Protein AF-A0A535TSU5-F1 (afdb_monomer_lite)

Foldseek 3Di:
DDPDPDPPAAAAEAEAQFQLRLPPPDPSVVVLVVVQVVVVVCVVVVHHYHYYFDDDPVQHPPDNRRHHDPSDDDD

Radius of gyration: 14.25 Å; chains: 1; bounding box: 35×27×36 Å

Sequence (75 aa):
MSTLKDRPNTALLVIDVQKGVVEGNHQRDAVVANVGSLVEKARRERVPVVWVQHSDKGLARGSDAWRIVPELTPG

pLDDT: mean 95.21, std 5.98, range [62.25, 98.5]

Secondary structure (DSSP, 8-state):
--SSS------EEEE--BHHHHTT-TTHHHHHHHHHHHHHHHHHTT--EEEE---SSSS-TTSTTTSBPTTS---

Structure (mmCIF, N/CA/C/O backbone):
data_AF-A0A535TSU5-F1
#
_entry.id   AF-A0A535TSU5-F1
#
loop_
_atom_site.group_PDB
_atom_site.id
_atom_site.type_symbol
_atom_site.label_atom_id
_atom_site.label_alt_id
_atom_site.label_comp_id
_atom_site.label_asym_id
_atom_site.label_entity_id
_atom_site.label_seq_id
_atom_site.pdbx_PDB_ins_code
_atom_site.Cartn_x
_atom_site.Cartn_y
_atom_site.Cartn_z
_atom_site.occupancy
_atom_site.B_iso_or_equiv
_atom_site.auth_seq_id
_atom_site.auth_comp_id
_atom_site.auth_asym_id
_atom_site.auth_atom_id
_atom_site.pdbx_PDB_model_num
ATOM 1 N N . MET A 1 1 ? -10.273 15.831 10.735 1.00 62.25 1 MET A N 1
ATOM 2 C CA . MET A 1 1 ? -11.349 14.891 11.130 1.00 62.25 1 MET A CA 1
ATOM 3 C C . MET A 1 1 ? -12.648 15.359 10.494 1.00 62.25 1 MET A C 1
ATOM 5 O O . MET A 1 1 ? -12.814 16.563 10.350 1.00 62.25 1 MET A O 1
ATOM 9 N N . SER A 1 2 ? -13.504 14.435 10.052 1.00 71.06 2 SER A N 1
ATOM 10 C CA . SER A 1 2 ? -14.770 14.746 9.360 1.00 71.06 2 SER A CA 1
ATOM 11 C C . SER A 1 2 ? -15.662 15.707 10.164 1.00 71.06 2 SER A C 1
ATOM 13 O O . SER A 1 2 ? -15.710 15.6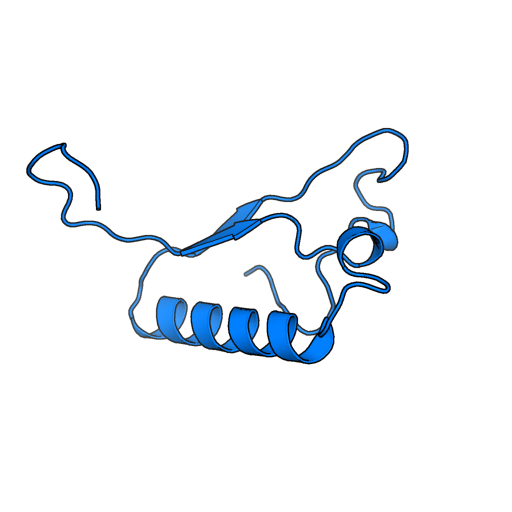11 11.387 1.00 71.06 2 SER A O 1
ATOM 15 N N . THR A 1 3 ? -16.392 16.598 9.482 1.00 86.00 3 THR A N 1
ATOM 16 C CA . THR A 1 3 ? -17.428 17.472 10.077 1.00 86.00 3 THR A CA 1
ATOM 17 C C . THR A 1 3 ? -18.784 16.774 10.232 1.00 86.00 3 THR A C 1
ATOM 19 O O . THR A 1 3 ? -19.694 17.310 10.865 1.00 86.00 3 THR A O 1
ATOM 22 N N . LEU A 1 4 ? -18.933 15.577 9.660 1.00 87.12 4 LEU A N 1
ATOM 23 C CA . LEU A 1 4 ? -20.134 14.756 9.779 1.00 87.12 4 LEU A CA 1
ATOM 24 C C . LEU A 1 4 ? -20.155 14.056 11.142 1.00 87.12 4 LEU A C 1
ATOM 26 O O . LEU A 1 4 ? -19.175 13.416 11.526 1.00 87.12 4 LEU A O 1
ATOM 30 N N . LYS A 1 5 ? -21.287 14.152 11.845 1.00 90.31 5 LYS A N 1
ATOM 31 C CA . LYS A 1 5 ? -21.518 13.488 13.136 1.00 90.31 5 LYS A CA 1
ATOM 32 C C . LYS A 1 5 ? -21.679 11.970 12.959 1.00 90.31 5 LYS A C 1
ATOM 34 O O . LYS A 1 5 ? -21.970 11.502 11.859 1.00 90.31 5 LYS A O 1
ATOM 39 N N . ASP A 1 6 ? -21.459 11.223 14.041 1.00 88.75 6 ASP A N 1
ATOM 40 C CA . ASP A 1 6 ? -21.725 9.778 14.144 1.00 88.75 6 ASP A CA 1
ATOM 41 C C . ASP A 1 6 ? -21.006 8.905 13.098 1.00 88.75 6 ASP A C 1
ATOM 43 O O . ASP A 1 6 ? -21.571 7.990 12.499 1.00 88.75 6 ASP A O 1
ATOM 47 N N . ARG A 1 7 ? -19.709 9.167 12.893 1.00 87.06 7 ARG A N 1
ATOM 48 C CA . ARG A 1 7 ? -18.799 8.338 12.082 1.00 87.06 7 ARG A CA 1
ATOM 49 C C . ARG A 1 7 ? -17.800 7.602 12.993 1.00 87.06 7 ARG A C 1
ATOM 51 O O . ARG A 1 7 ? -16.637 7.993 13.033 1.00 87.06 7 ARG A O 1
ATOM 58 N N . PRO A 1 8 ? -18.226 6.565 13.744 1.00 89.50 8 PRO A N 1
ATOM 59 C CA . PRO A 1 8 ? -17.362 5.886 14.717 1.00 89.50 8 PRO A CA 1
ATOM 60 C C . PRO A 1 8 ? -16.323 4.965 14.062 1.00 89.50 8 PRO A C 1
ATOM 62 O O . PRO A 1 8 ? -15.358 4.556 14.702 1.00 89.50 8 PRO A O 1
ATOM 65 N N . ASN A 1 9 ? -16.525 4.619 12.790 1.00 91.38 9 ASN A N 1
ATOM 66 C CA . ASN A 1 9 ? -15.706 3.640 12.092 1.00 91.38 9 ASN A CA 1
ATOM 67 C C . ASN A 1 9 ? -14.447 4.284 11.513 1.00 91.38 9 ASN A C 1
ATOM 69 O O . ASN A 1 9 ? -14.503 5.346 10.893 1.00 91.38 9 ASN A O 1
ATOM 73 N N . THR A 1 10 ? -13.329 3.580 11.656 1.00 93.94 10 THR A N 1
ATOM 74 C CA . THR A 1 10 ? -12.045 3.922 11.038 1.00 93.94 10 THR A CA 1
ATOM 75 C C . THR A 1 10 ? -11.670 2.841 10.032 1.00 93.94 10 THR A C 1
ATOM 77 O O . THR A 1 10 ? -12.027 1.680 10.214 1.00 93.94 10 THR A O 1
ATOM 80 N N . ALA A 1 11 ? -10.943 3.217 8.985 1.00 96.38 11 ALA A N 1
ATOM 81 C CA . ALA A 1 11 ? -10.266 2.304 8.073 1.00 96.38 11 ALA A CA 1
ATOM 82 C C . ALA A 1 11 ? -8.889 2.882 7.717 1.00 96.38 11 ALA A C 1
ATOM 84 O O . ALA A 1 11 ? -8.716 4.103 7.704 1.00 96.38 11 ALA A O 1
ATOM 85 N N . LEU A 1 12 ? -7.926 2.015 7.412 1.00 97.94 12 LEU A N 1
ATOM 86 C CA . LEU A 1 12 ? -6.656 2.402 6.808 1.00 97.94 12 LEU A CA 1
ATOM 87 C C . LEU A 1 12 ? -6.784 2.292 5.287 1.00 97.94 12 LEU A C 1
ATOM 89 O O . LEU A 1 12 ? -7.079 1.219 4.767 1.00 97.94 12 LEU A O 1
ATOM 93 N N . LEU A 1 13 ? -6.544 3.390 4.577 1.00 98.12 13 LEU A N 1
ATOM 94 C CA . LEU A 1 13 ? -6.500 3.420 3.118 1.00 98.12 13 LEU A CA 1
ATOM 95 C C . LEU A 1 13 ? -5.041 3.531 2.668 1.00 98.12 13 LEU A C 1
ATOM 97 O O . LEU A 1 13 ? -4.381 4.522 2.974 1.00 98.12 13 LEU A O 1
ATOM 101 N N . VAL A 1 14 ? -4.545 2.520 1.958 1.00 98.25 14 VAL A N 1
ATOM 102 C CA . VAL A 1 14 ? -3.192 2.491 1.390 1.00 98.25 14 VAL A CA 1
ATOM 103 C C . VAL A 1 14 ? -3.297 2.705 -0.116 1.00 98.25 14 VAL A C 1
ATOM 105 O O . VAL A 1 14 ? -4.001 1.959 -0.793 1.00 98.25 14 VAL A O 1
ATOM 108 N N . ILE A 1 15 ? -2.622 3.732 -0.632 1.00 98.25 15 ILE A N 1
ATOM 109 C CA . ILE A 1 15 ? -2.775 4.199 -2.016 1.00 98.25 15 ILE A CA 1
ATOM 110 C C . ILE A 1 15 ? -1.428 4.117 -2.733 1.00 98.25 15 ILE A C 1
ATOM 112 O O . ILE A 1 15 ? -0.433 4.632 -2.230 1.00 98.25 15 ILE A O 1
ATOM 116 N N . ASP A 1 16 ? -1.423 3.469 -3.897 1.00 97.69 16 ASP A N 1
ATOM 117 C CA . ASP A 1 16 ? -0.366 3.493 -4.915 1.00 97.69 16 ASP A CA 1
ATOM 118 C C . ASP A 1 16 ? 1.045 3.136 -4.418 1.00 97.69 16 ASP A C 1
ATOM 120 O O . ASP A 1 16 ? 2.055 3.593 -4.949 1.00 97.69 16 ASP A O 1
ATOM 124 N N . VAL A 1 17 ? 1.147 2.233 -3.438 1.00 97.50 17 VAL A N 1
ATOM 125 C CA . VAL A 1 17 ? 2.435 1.687 -2.965 1.00 97.50 17 VAL A CA 1
ATOM 126 C C . VAL A 1 17 ? 2.909 0.550 -3.885 1.00 97.50 17 VAL A C 1
ATOM 128 O O . VAL A 1 17 ? 3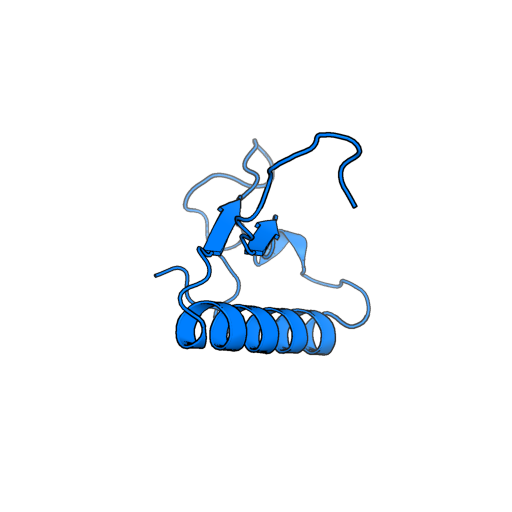.149 -0.584 -3.465 1.00 97.50 17 VAL A O 1
ATOM 131 N N . GLN A 1 18 ? 2.972 0.850 -5.182 1.00 98.06 18 GLN A N 1
ATOM 132 C CA . GLN A 1 18 ? 3.348 -0.063 -6.263 1.00 98.06 18 GLN A CA 1
ATOM 133 C C . GLN A 1 18 ? 4.823 0.125 -6.627 1.00 98.06 18 GLN A C 1
ATOM 135 O O . GLN A 1 18 ? 5.347 1.232 -6.509 1.00 98.06 18 GLN A O 1
ATOM 140 N N . LYS A 1 19 ? 5.492 -0.933 -7.103 1.00 97.62 19 LYS A N 1
ATOM 141 C CA . LYS A 1 19 ? 6.932 -0.914 -7.423 1.00 97.62 19 LYS A CA 1
ATOM 142 C C . LYS A 1 19 ? 7.330 0.280 -8.293 1.00 97.62 19 LYS A C 1
ATOM 144 O O . LYS A 1 19 ? 8.180 1.058 -7.881 1.00 97.62 19 LYS A O 1
ATOM 149 N N . GLY A 1 20 ? 6.666 0.455 -9.435 1.00 96.69 20 GLY A N 1
ATOM 150 C CA . GLY A 1 20 ? 6.967 1.527 -10.388 1.00 96.69 20 GLY A CA 1
ATOM 151 C C . GLY A 1 20 ? 6.513 2.921 -9.949 1.00 96.69 20 GLY A C 1
ATOM 152 O O . GLY A 1 20 ? 6.863 3.895 -10.601 1.00 96.69 20 GLY A O 1
ATOM 153 N N . VAL A 1 21 ? 5.733 3.031 -8.867 1.00 96.94 21 VAL A N 1
ATOM 154 C CA . VAL A 1 21 ? 5.292 4.325 -8.315 1.00 96.94 21 VAL A CA 1
ATOM 155 C C . VAL A 1 21 ? 6.254 4.821 -7.241 1.00 96.94 21 VAL A C 1
ATOM 157 O O . VAL A 1 21 ? 6.481 6.023 -7.120 1.00 96.94 21 VAL A O 1
ATOM 160 N N . VAL A 1 22 ? 6.812 3.909 -6.439 1.00 96.81 22 VAL A N 1
ATOM 161 C CA . VAL A 1 22 ? 7.689 4.282 -5.320 1.00 96.81 22 VAL A CA 1
ATOM 162 C C . VAL A 1 22 ? 9.180 4.190 -5.633 1.00 96.81 22 VAL A C 1
ATOM 164 O O . VAL A 1 22 ? 10.005 4.561 -4.797 1.00 96.81 22 VAL A O 1
ATOM 167 N N . GLU A 1 23 ? 9.541 3.683 -6.808 1.00 95.38 23 GLU A N 1
ATOM 168 C CA . GLU A 1 23 ? 10.925 3.611 -7.266 1.00 95.38 23 GLU A CA 1
ATOM 169 C C . GLU A 1 23 ? 11.570 5.006 -7.304 1.00 95.38 23 GLU A C 1
ATOM 171 O O . GLU A 1 23 ? 11.015 5.954 -7.849 1.00 95.38 23 GLU A O 1
ATOM 176 N N . GLY A 1 24 ? 12.742 5.147 -6.676 1.00 95.50 24 GLY A N 1
ATOM 177 C CA . GLY A 1 24 ? 13.475 6.417 -6.620 1.00 95.50 24 GLY A CA 1
ATOM 178 C C . GLY A 1 24 ? 12.868 7.499 -5.715 1.00 95.50 24 GLY A C 1
ATOM 179 O O . GLY A 1 24 ? 13.471 8.563 -5.572 1.00 95.50 24 GLY A O 1
ATOM 180 N N . ASN A 1 25 ? 11.723 7.249 -5.066 1.00 97.62 25 ASN A N 1
ATOM 181 C CA . ASN A 1 25 ? 11.107 8.232 -4.177 1.00 97.62 25 ASN A CA 1
ATOM 182 C C . ASN A 1 25 ? 11.977 8.520 -2.948 1.00 97.62 25 ASN A C 1
ATOM 184 O O . ASN A 1 25 ? 12.666 7.651 -2.403 1.00 97.62 25 ASN A O 1
ATOM 188 N N . HIS A 1 26 ? 11.888 9.759 -2.464 1.00 97.88 26 HIS A N 1
ATOM 189 C CA . HIS A 1 26 ? 12.560 10.175 -1.240 1.00 97.88 26 HIS A CA 1
ATOM 190 C C . HIS A 1 26 ? 12.160 9.275 -0.065 1.00 97.88 26 HIS A C 1
ATOM 192 O O . HIS A 1 26 ? 10.975 9.094 0.209 1.00 97.88 26 HIS A O 1
ATOM 198 N N . GLN A 1 27 ? 13.160 8.722 0.629 1.00 97.81 27 GLN A N 1
ATOM 199 C CA . GLN A 1 27 ? 12.967 7.853 1.795 1.00 97.81 27 GLN A CA 1
ATOM 200 C C . GLN A 1 27 ? 12.035 6.653 1.549 1.00 97.81 27 GLN A C 1
ATOM 202 O O . GLN A 1 27 ? 11.397 6.186 2.494 1.00 97.81 27 GLN A O 1
ATOM 207 N N . ARG A 1 28 ? 11.981 6.131 0.312 1.00 97.12 28 ARG A N 1
ATOM 208 C CA . ARG A 1 28 ? 11.152 4.975 -0.077 1.00 97.12 28 ARG A CA 1
ATOM 209 C C . ARG A 1 28 ? 11.083 3.908 1.016 1.00 97.12 28 ARG A C 1
ATOM 211 O O . ARG A 1 28 ? 9.993 3.596 1.484 1.00 97.12 28 ARG A O 1
ATOM 218 N N . ASP A 1 29 ? 12.228 3.377 1.438 1.00 97.88 29 ASP A N 1
ATOM 219 C CA . ASP A 1 29 ? 12.270 2.231 2.349 1.00 97.88 29 ASP A CA 1
ATOM 220 C C . ASP A 1 29 ? 11.676 2.563 3.726 1.00 97.88 29 ASP A C 1
ATOM 222 O O . ASP A 1 29 ? 10.906 1.779 4.278 1.00 97.88 29 ASP A O 1
ATOM 226 N N . ALA A 1 30 ? 11.955 3.759 4.257 1.00 98.38 30 ALA A N 1
ATOM 227 C CA . ALA A 1 30 ? 11.397 4.205 5.532 1.00 98.38 30 ALA A CA 1
ATOM 228 C C . ALA A 1 30 ? 9.879 4.425 5.442 1.00 98.38 30 ALA A C 1
ATOM 230 O O . ALA A 1 30 ? 9.137 4.042 6.347 1.00 98.38 30 ALA A O 1
ATOM 231 N N . VAL A 1 31 ? 9.398 5.004 4.339 1.00 98.12 31 VAL A N 1
ATOM 232 C CA . VAL A 1 31 ? 7.962 5.198 4.100 1.00 98.12 31 VAL A CA 1
ATOM 233 C C . VAL A 1 31 ? 7.251 3.851 3.972 1.00 98.12 31 VAL A C 1
ATOM 235 O O . VAL A 1 31 ? 6.239 3.636 4.637 1.00 98.12 31 VAL A O 1
ATOM 238 N N . VAL A 1 32 ? 7.793 2.918 3.186 1.00 98.19 32 VAL A N 1
ATOM 239 C CA . VAL A 1 32 ? 7.230 1.568 3.016 1.00 98.19 32 VAL A CA 1
ATOM 240 C C . VAL A 1 32 ? 7.205 0.809 4.349 1.00 98.19 32 VAL A C 1
ATOM 242 O O . VAL A 1 32 ? 6.182 0.212 4.686 1.00 98.19 32 VAL A O 1
ATOM 245 N N . ALA A 1 33 ? 8.263 0.897 5.161 1.00 98.44 33 ALA A N 1
ATOM 246 C CA . ALA A 1 33 ? 8.301 0.288 6.493 1.00 98.44 33 ALA A CA 1
ATOM 247 C C . ALA A 1 33 ? 7.246 0.879 7.450 1.00 98.44 33 ALA A C 1
ATOM 249 O O . ALA A 1 33 ? 6.591 0.150 8.205 1.00 98.44 33 ALA A O 1
ATOM 250 N N . ASN A 1 34 ? 7.026 2.195 7.390 1.00 98.44 34 ASN A N 1
ATOM 251 C CA . ASN A 1 34 ? 5.980 2.861 8.166 1.00 98.44 34 ASN A CA 1
ATOM 252 C C . ASN A 1 34 ? 4.578 2.422 7.723 1.00 98.44 34 ASN A C 1
ATOM 254 O O . ASN A 1 34 ? 3.726 2.156 8.573 1.00 98.44 34 ASN A O 1
ATOM 258 N N . VAL A 1 35 ? 4.342 2.282 6.414 1.00 98.31 35 VAL A N 1
ATOM 259 C CA . VAL A 1 35 ? 3.087 1.726 5.883 1.00 98.31 35 VAL A CA 1
ATOM 260 C C . VAL A 1 35 ? 2.874 0.302 6.397 1.00 98.31 35 VAL A C 1
ATOM 262 O O . VAL A 1 35 ? 1.788 0.001 6.888 1.00 98.31 35 VAL A O 1
ATOM 265 N N . GLY A 1 36 ? 3.905 -0.548 6.375 1.00 98.25 36 GLY A N 1
ATOM 266 C CA . GLY A 1 36 ? 3.833 -1.906 6.924 1.00 98.25 36 GLY A CA 1
ATOM 267 C C . GLY A 1 36 ? 3.435 -1.916 8.401 1.00 98.25 36 GLY A C 1
ATOM 268 O O . GLY A 1 36 ? 2.510 -2.622 8.796 1.00 98.25 36 GLY A O 1
ATOM 269 N N . SER A 1 37 ? 4.043 -1.043 9.206 1.00 98.50 37 SER A N 1
ATOM 270 C CA . SER A 1 37 ? 3.709 -0.899 10.630 1.00 98.50 37 SER A CA 1
ATOM 271 C C . SER A 1 37 ? 2.253 -0.467 10.862 1.00 98.50 37 SER A C 1
ATOM 273 O O . SER A 1 37 ? 1.595 -0.955 11.786 1.00 98.50 37 SER A O 1
ATOM 275 N N . LEU A 1 38 ? 1.721 0.426 10.019 1.00 98.31 38 LEU A N 1
ATOM 276 C CA . LEU A 1 38 ? 0.319 0.855 10.071 1.00 98.31 38 LEU A CA 1
ATOM 277 C C . LEU A 1 38 ? -0.643 -0.267 9.669 1.00 98.31 38 LEU A C 1
ATOM 279 O O . LEU A 1 38 ? -1.660 -0.450 10.338 1.00 98.31 38 LEU A O 1
ATOM 283 N N . VAL A 1 39 ? -0.318 -1.028 8.620 1.00 98.25 39 VAL A N 1
ATOM 284 C CA . VAL A 1 39 ? -1.113 -2.181 8.169 1.00 98.25 39 VAL A CA 1
ATOM 285 C C . VAL A 1 39 ? -1.189 -3.238 9.267 1.00 98.25 39 VAL A C 1
ATOM 287 O O . VAL A 1 39 ? -2.285 -3.676 9.618 1.00 98.25 39 VAL A O 1
ATOM 290 N N . GLU A 1 40 ? -0.058 -3.590 9.877 1.00 98.06 40 GLU A N 1
ATOM 291 C CA . GLU A 1 40 ? -0.018 -4.577 10.960 1.00 98.06 40 GLU A CA 1
ATOM 292 C C . GLU A 1 40 ? -0.781 -4.110 12.202 1.00 98.06 40 GLU A C 1
ATOM 294 O O . GLU A 1 40 ? -1.499 -4.886 12.841 1.00 98.06 40 GLU A O 1
ATOM 299 N N . LYS A 1 41 ? -0.700 -2.816 12.531 1.00 98.19 41 LYS A N 1
ATOM 300 C CA . LYS A 1 41 ? -1.518 -2.234 13.598 1.00 98.19 41 LYS A CA 1
ATOM 301 C C . LYS A 1 41 ? -3.010 -2.311 13.283 1.00 98.19 41 LYS A C 1
ATOM 303 O O . LYS A 1 41 ? -3.772 -2.767 14.134 1.00 98.19 41 LYS A O 1
ATOM 308 N N . ALA A 1 42 ? -3.417 -1.908 12.081 1.00 97.56 42 ALA A N 1
ATOM 309 C CA . ALA A 1 42 ? -4.813 -1.935 11.665 1.00 97.56 42 ALA A CA 1
ATOM 310 C C . ALA A 1 42 ? -5.383 -3.360 11.716 1.00 97.56 42 ALA A C 1
ATOM 312 O O . ALA A 1 42 ? -6.434 -3.581 12.315 1.00 97.56 42 ALA A O 1
ATOM 313 N N . ARG A 1 43 ? -4.642 -4.346 11.196 1.00 96.81 43 ARG A N 1
ATOM 314 C CA . ARG A 1 43 ? -5.019 -5.766 11.248 1.00 96.81 43 ARG A CA 1
ATOM 315 C C . ARG A 1 43 ? -5.201 -6.269 12.677 1.00 96.81 43 ARG A C 1
ATOM 317 O O . ARG A 1 43 ? -6.244 -6.845 12.988 1.00 96.81 43 ARG A O 1
ATOM 324 N N . ARG A 1 44 ? -4.234 -6.008 13.566 1.00 97.88 44 ARG A N 1
ATOM 325 C CA . ARG A 1 44 ? -4.324 -6.379 14.992 1.00 97.88 44 ARG A CA 1
ATOM 326 C C . ARG A 1 44 ? -5.549 -5.782 15.683 1.00 97.88 44 ARG A C 1
ATOM 328 O O . ARG A 1 44 ? -6.177 -6.448 16.500 1.00 97.88 44 ARG A O 1
ATOM 335 N N . GLU A 1 45 ? -5.882 -4.538 15.362 1.00 97.56 45 GLU A N 1
ATOM 336 C CA . GLU A 1 45 ? -7.015 -3.810 15.946 1.00 97.56 45 GLU A CA 1
ATOM 337 C C . GLU A 1 45 ? -8.343 -4.083 15.220 1.00 97.56 45 GLU A C 1
ATOM 339 O O . GLU A 1 45 ? -9.370 -3.516 15.586 1.00 97.56 45 GLU A O 1
ATOM 344 N N . ARG A 1 46 ? -8.351 -4.980 14.220 1.00 96.50 46 ARG A N 1
ATOM 345 C CA . ARG A 1 46 ? -9.512 -5.290 13.365 1.00 96.50 46 ARG A CA 1
ATOM 346 C C . ARG A 1 46 ? -10.084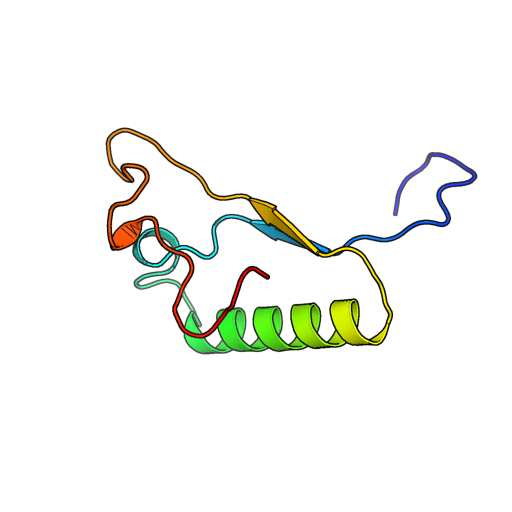 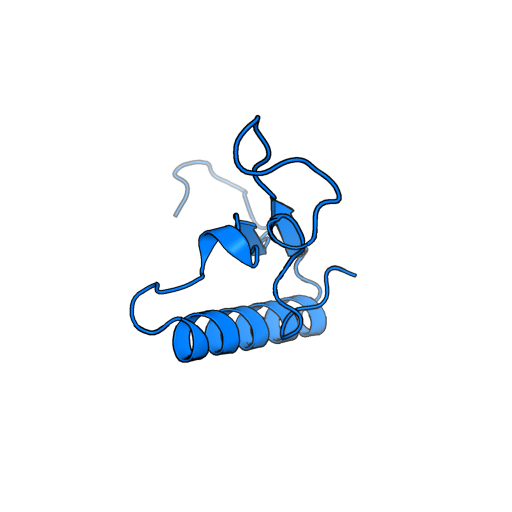-4.057 12.652 1.00 96.50 46 ARG A C 1
ATOM 348 O O . ARG A 1 46 ? -11.277 -3.990 12.363 1.00 96.50 46 ARG A O 1
ATOM 355 N N . VAL A 1 47 ? -9.221 -3.095 12.345 1.00 97.50 47 VAL A N 1
ATOM 356 C CA . VAL A 1 47 ? -9.526 -1.945 11.494 1.00 97.50 47 VAL A CA 1
ATOM 357 C C . VAL A 1 47 ? -9.401 -2.388 10.031 1.00 97.50 47 VAL A C 1
ATOM 359 O O . VAL A 1 47 ? -8.357 -2.927 9.654 1.00 97.50 47 VAL A O 1
ATOM 3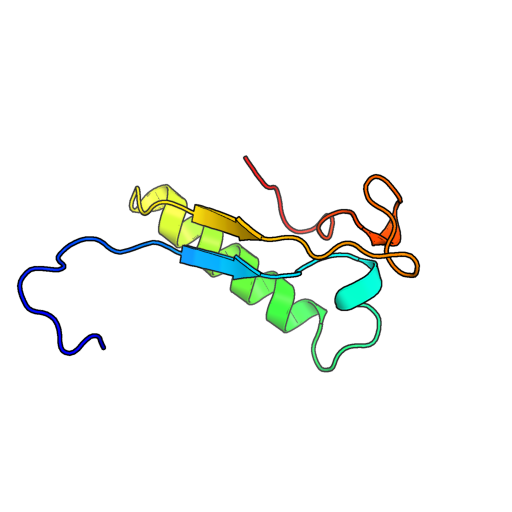62 N N . PRO A 1 48 ? -10.425 -2.172 9.184 1.00 97.44 48 PRO A N 1
ATOM 363 C CA . PRO A 1 48 ? -10.353 -2.509 7.767 1.00 97.44 48 PRO A CA 1
ATOM 364 C C . PRO A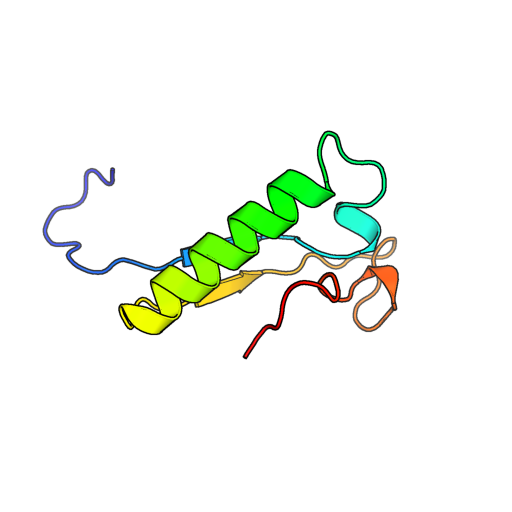 1 48 ? -9.167 -1.837 7.070 1.00 97.44 48 PRO A C 1
ATOM 366 O O . PRO A 1 48 ? -8.946 -0.636 7.240 1.00 97.44 48 PRO A O 1
ATOM 369 N N . VAL A 1 49 ? -8.442 -2.600 6.250 1.00 98.12 49 VAL A N 1
ATOM 370 C CA . VAL A 1 49 ? -7.385 -2.086 5.369 1.00 98.12 49 VAL A CA 1
ATOM 371 C C . VAL A 1 49 ? -7.873 -2.171 3.929 1.00 98.12 49 VAL A C 1
ATOM 373 O O . VAL A 1 49 ? -8.202 -3.250 3.441 1.00 98.12 49 VAL A O 1
ATOM 376 N N . VAL A 1 50 ? -7.928 -1.029 3.254 1.00 98.00 50 VAL A N 1
ATOM 377 C CA . VAL A 1 50 ? -8.332 -0.914 1.852 1.00 98.00 50 VAL A CA 1
ATOM 378 C C . VAL A 1 50 ? -7.112 -0.527 1.029 1.00 98.00 50 VAL A C 1
ATOM 380 O O . VAL A 1 50 ? -6.410 0.426 1.362 1.00 98.00 50 VAL A O 1
ATOM 383 N N . TRP A 1 51 ? -6.877 -1.263 -0.052 1.00 98.12 51 TRP A N 1
ATOM 384 C CA . TRP A 1 51 ? -5.765 -1.036 -0.969 1.00 98.12 51 TRP A CA 1
ATOM 385 C C . TRP A 1 51 ? -6.282 -0.428 -2.266 1.00 98.12 51 TRP A C 1
ATOM 387 O O . TRP A 1 51 ? -7.251 -0.919 -2.847 1.00 98.12 51 TRP A O 1
ATOM 397 N N . VAL A 1 52 ? -5.617 0.624 -2.723 1.00 97.75 52 VAL A N 1
ATOM 398 C CA . VAL A 1 52 ? -5.859 1.268 -4.013 1.00 97.75 52 VAL A CA 1
ATOM 399 C C . VAL A 1 52 ? -4.576 1.179 -4.826 1.00 97.75 52 VAL A C 1
ATOM 401 O O . VAL A 1 52 ? -3.488 1.415 -4.305 1.00 97.75 52 VAL A O 1
ATOM 404 N N . GLN A 1 53 ? -4.718 0.793 -6.091 1.00 97.88 53 GLN A N 1
ATOM 405 C CA . GLN A 1 53 ? -3.623 0.704 -7.048 1.00 97.88 53 GLN A CA 1
ATOM 406 C C . GLN A 1 53 ? -4.020 1.434 -8.326 1.00 97.88 53 GLN A C 1
ATOM 408 O O . GLN A 1 53 ? -5.023 1.080 -8.956 1.00 97.88 53 GLN A O 1
ATOM 413 N N . HIS A 1 54 ? -3.207 2.400 -8.730 1.00 97.50 54 HIS A N 1
ATOM 414 C CA . HIS A 1 54 ? -3.303 3.074 -10.013 1.00 97.50 54 HIS A CA 1
ATOM 415 C C . HIS A 1 54 ? -2.951 2.129 -11.164 1.00 97.50 54 HIS A C 1
ATOM 417 O O . HIS A 1 54 ? -2.136 1.208 -11.039 1.00 97.50 54 HIS A O 1
ATOM 423 N N . SER A 1 55 ? -3.573 2.354 -12.317 1.00 97.19 55 SER A N 1
ATOM 424 C CA . SER A 1 55 ? -3.197 1.690 -13.561 1.00 97.19 55 SER A CA 1
ATOM 425 C C . SER A 1 55 ? -3.536 2.560 -14.759 1.00 97.19 55 SER A C 1
ATOM 427 O O . SER A 1 55 ? -4.652 3.070 -14.855 1.00 97.19 55 SER A O 1
ATOM 429 N N . ASP A 1 56 ? -2.609 2.648 -15.703 1.00 95.50 56 ASP A N 1
ATOM 430 C CA . ASP A 1 56 ? -2.793 3.310 -16.992 1.00 95.50 56 ASP A CA 1
ATOM 431 C C . ASP A 1 56 ? -1.903 2.649 -18.066 1.00 95.50 56 ASP A C 1
ATOM 433 O O . ASP A 1 56 ? -1.459 1.509 -17.907 1.00 95.50 56 ASP A O 1
ATOM 437 N N . LYS A 1 57 ? -1.662 3.336 -19.190 1.00 91.50 57 LYS A N 1
ATOM 438 C CA . LYS A 1 57 ? -0.796 2.829 -20.267 1.00 91.50 57 LYS A CA 1
ATOM 439 C C . LYS A 1 57 ? 0.686 2.738 -19.866 1.00 91.50 57 LYS A C 1
ATOM 441 O O . LYS A 1 57 ? 1.388 1.902 -20.423 1.00 91.50 57 LYS A O 1
ATOM 446 N N . GLY A 1 58 ? 1.155 3.588 -18.951 1.00 90.38 58 GLY A N 1
ATOM 447 C CA . GLY A 1 58 ? 2.522 3.588 -18.419 1.00 90.38 58 GLY A CA 1
ATOM 448 C C . GLY A 1 58 ? 2.706 2.651 -17.221 1.00 90.38 58 GLY A C 1
ATOM 449 O O . GLY A 1 58 ? 3.811 2.175 -16.983 1.00 90.38 58 GLY A O 1
ATOM 450 N N . LEU A 1 59 ? 1.622 2.320 -16.517 1.00 96.06 59 LEU A N 1
ATOM 451 C CA . LEU A 1 59 ? 1.596 1.379 -15.399 1.00 96.06 59 LEU A CA 1
ATOM 452 C C . LEU A 1 59 ? 0.522 0.307 -15.625 1.00 96.06 59 LEU A C 1
ATOM 454 O O . LEU A 1 59 ? -0.526 0.278 -14.973 1.00 96.06 59 LEU A O 1
ATOM 458 N N . ALA A 1 60 ? 0.780 -0.574 -16.592 1.00 97.06 60 ALA A N 1
ATOM 459 C CA . ALA A 1 60 ? -0.182 -1.582 -17.021 1.00 97.06 60 ALA A CA 1
ATOM 460 C C . ALA A 1 60 ? -0.505 -2.581 -15.899 1.00 97.06 60 ALA A C 1
ATOM 462 O O . ALA A 1 60 ? 0.392 -3.175 -15.289 1.00 97.06 60 ALA A O 1
ATOM 463 N N . ARG A 1 61 ? -1.798 -2.822 -15.666 1.00 96.31 61 ARG A N 1
ATOM 464 C CA . ARG A 1 61 ? -2.275 -3.781 -14.664 1.00 96.31 61 ARG A CA 1
ATOM 465 C C . ARG A 1 61 ? -1.682 -5.174 -14.901 1.00 96.31 61 ARG A C 1
ATOM 467 O O . ARG A 1 61 ? -1.698 -5.681 -16.016 1.00 96.31 61 ARG A O 1
ATOM 474 N N . GLY A 1 62 ? -1.176 -5.797 -13.839 1.00 95.06 62 GLY A N 1
ATOM 475 C CA . GLY A 1 62 ? -0.550 -7.125 -13.879 1.00 95.06 62 GLY A CA 1
ATOM 476 C C . GLY A 1 62 ? 0.942 -7.137 -14.235 1.00 95.06 62 GLY A C 1
ATOM 477 O O . GLY A 1 62 ? 1.600 -8.149 -13.985 1.00 95.06 62 GLY A O 1
ATOM 478 N N . SER A 1 63 ? 1.492 -6.029 -14.746 1.00 97.50 63 SER A N 1
ATOM 479 C CA . SER A 1 63 ? 2.942 -5.870 -14.928 1.00 97.50 63 SER A CA 1
ATOM 480 C C . SER A 1 63 ? 3.688 -5.913 -13.591 1.00 97.50 63 SER A C 1
ATOM 482 O O . SER A 1 63 ? 3.081 -5.744 -12.532 1.00 97.50 63 SER A O 1
ATOM 484 N N . ASP A 1 64 ? 5.009 -6.119 -13.622 1.00 97.06 64 ASP A N 1
ATOM 485 C CA . ASP A 1 64 ? 5.804 -6.120 -12.389 1.00 97.06 64 ASP A CA 1
ATOM 486 C C . ASP A 1 64 ? 5.767 -4.757 -11.688 1.00 97.06 64 ASP A C 1
ATOM 488 O O . ASP A 1 64 ? 5.456 -4.691 -10.502 1.00 97.06 64 ASP A O 1
ATOM 492 N N . ALA A 1 65 ? 5.957 -3.673 -12.445 1.00 97.25 65 ALA A N 1
ATOM 493 C CA . ALA A 1 65 ? 5.886 -2.303 -11.942 1.00 97.25 65 ALA A CA 1
ATOM 494 C C . ALA A 1 65 ? 4.543 -1.988 -11.255 1.00 97.25 65 ALA A C 1
ATOM 496 O O . ALA A 1 65 ? 4.506 -1.240 -10.280 1.00 97.25 65 ALA A O 1
ATOM 497 N N . TRP A 1 66 ? 3.442 -2.584 -11.726 1.00 98.00 66 TRP A N 1
ATOM 498 C CA . TRP A 1 66 ? 2.107 -2.379 -11.163 1.00 98.00 66 TRP A CA 1
ATOM 499 C C . TRP A 1 66 ? 1.874 -3.096 -9.825 1.00 98.00 66 TRP A C 1
ATOM 501 O O . TRP A 1 66 ? 0.950 -2.731 -9.093 1.00 98.00 66 TRP A O 1
ATOM 511 N N . ARG A 1 67 ? 2.660 -4.123 -9.485 1.00 97.44 67 ARG A N 1
ATOM 512 C CA . ARG A 1 67 ? 2.468 -4.876 -8.238 1.00 97.44 67 ARG A CA 1
ATOM 513 C C . ARG A 1 67 ? 2.787 -4.007 -7.028 1.00 97.44 67 ARG A C 1
ATOM 515 O O . ARG A 1 67 ? 3.673 -3.156 -7.084 1.00 97.44 67 ARG A O 1
ATOM 522 N N . ILE A 1 68 ? 2.094 -4.270 -5.922 1.00 98.00 68 ILE A N 1
ATOM 523 C CA . ILE A 1 68 ? 2.489 -3.752 -4.610 1.00 98.00 68 ILE A CA 1
ATOM 524 C C . ILE A 1 68 ? 3.927 -4.188 -4.314 1.00 98.00 68 ILE A C 1
ATOM 526 O O . ILE A 1 68 ? 4.363 -5.267 -4.729 1.00 98.00 68 ILE A O 1
ATOM 530 N N . VAL A 1 69 ? 4.676 -3.311 -3.651 1.00 97.69 69 VAL A N 1
ATOM 531 C CA . VAL A 1 69 ? 6.052 -3.599 -3.244 1.00 97.69 69 VAL A CA 1
ATOM 532 C C . VAL A 1 69 ? 6.112 -4.868 -2.374 1.00 97.69 69 VAL A C 1
ATOM 534 O O . VAL A 1 69 ? 5.219 -5.076 -1.554 1.00 97.69 69 VAL A O 1
ATOM 537 N N . PRO A 1 70 ? 7.117 -5.746 -2.550 1.00 97.00 70 PRO A N 1
ATOM 538 C CA . PRO A 1 70 ? 7.159 -7.060 -1.895 1.00 97.00 70 PRO A CA 1
ATOM 539 C C . PRO A 1 70 ? 7.237 -6.998 -0.362 1.00 97.00 70 PRO A C 1
ATOM 541 O O . PRO A 1 70 ? 6.928 -7.978 0.308 1.00 97.00 70 PRO A O 1
ATOM 544 N N . GLU A 1 71 ? 7.630 -5.855 0.197 1.00 97.19 71 GLU A N 1
ATOM 545 C CA . GLU A 1 71 ? 7.659 -5.576 1.630 1.00 97.19 71 GLU A CA 1
ATOM 546 C C . GLU A 1 71 ? 6.245 -5.497 2.243 1.00 97.19 71 GLU A C 1
ATOM 548 O O . GLU A 1 71 ? 6.097 -5.552 3.463 1.00 97.19 71 GLU A O 1
ATOM 553 N N . LEU A 1 72 ? 5.200 -5.377 1.415 1.00 97.06 72 LEU A N 1
ATOM 554 C CA . LEU A 1 72 ? 3.803 -5.285 1.828 1.00 97.06 72 LEU A CA 1
ATOM 555 C C . LEU A 1 72 ? 2.971 -6.400 1.186 1.00 97.06 72 LEU A C 1
ATOM 557 O O . LEU A 1 72 ? 3.115 -6.712 0.008 1.00 97.06 72 LEU A O 1
ATOM 561 N N . THR A 1 73 ? 2.043 -6.979 1.951 1.00 93.56 73 THR A N 1
ATOM 562 C CA . THR A 1 73 ? 1.140 -8.034 1.460 1.00 93.56 73 THR A CA 1
ATOM 563 C C . THR A 1 73 ? -0.316 -7.581 1.549 1.00 93.56 73 THR A C 1
ATOM 565 O O . THR A 1 73 ? -0.853 -7.508 2.658 1.00 93.56 73 THR A O 1
ATOM 568 N N . PRO A 1 74 ? -0.981 -7.304 0.415 1.00 89.81 74 PRO A N 1
ATOM 569 C CA . PRO A 1 74 ? -2.435 -7.177 0.356 1.00 89.81 74 PRO A CA 1
ATOM 570 C C . PRO A 1 74 ? -3.078 -8.550 0.613 1.00 89.81 74 PRO A C 1
ATOM 572 O O . PRO A 1 74 ? -2.809 -9.498 -0.122 1.00 89.81 74 PRO A O 1
ATOM 575 N N . GLY A 1 75 ? -3.891 -8.668 1.665 1.00 79.00 75 GLY A N 1
ATOM 576 C CA . GLY A 1 75 ? -4.455 -9.931 2.168 1.00 79.00 75 GLY A CA 1
ATOM 577 C C . GLY A 1 75 ? -4.517 -9.893 3.679 1.00 79.00 75 GLY A C 1
ATOM 578 O O . GLY A 1 75 ? -3.722 -10.602 4.318 1.00 79.00 75 GLY A O 1
#